Protein AF-A0A3N9NA96-F1 (afdb_monomer_lite)

Secondary structure (DSSP, 8-state):
-GGG-TT-------S-HHH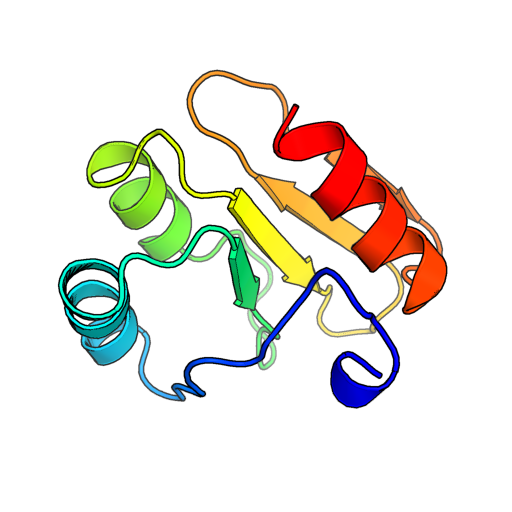HHHHHHHHT-SEEEE--SS--S--HHHHHHHHH-TT-EEEEE-TTSSEEEEEETTS--EEEES--HHHHHHHHHHH--

Sequence (97 aa):
MVEHQADMEVVGEVLDPIELLEVVKVLSVDVVIITPLKVNGEPRICYQLLQEHPMLKIVILSAEGEAAFLYQSAAAKIRIDEPSHLAIFGAIRKSIR

pLDDT: mean 87.25, std 9.46, range [50.59, 95.25]

Structure (mmCIF, N/CA/C/O backbone):
data_AF-A0A3N9NA96-F1
#
_entry.id   AF-A0A3N9NA96-F1
#
loop_
_atom_site.group_PDB
_atom_site.id
_atom_site.type_symbol
_atom_site.label_atom_id
_atom_site.label_alt_id
_atom_site.label_comp_id
_atom_site.label_asym_id
_atom_site.label_entity_id
_atom_site.label_seq_id
_atom_site.pdbx_PDB_ins_code
_atom_site.Cartn_x
_atom_site.Cartn_y
_atom_site.Cartn_z
_atom_site.occupancy
_atom_site.B_iso_or_equiv
_atom_site.auth_seq_id
_atom_site.auth_comp_id
_atom_site.auth_asym_id
_atom_site.auth_atom_id
_atom_site.pdbx_PDB_model_num
ATOM 1 N N . MET A 1 1 ? -3.166 -6.482 -13.465 1.00 79.31 1 MET A N 1
ATOM 2 C CA . MET A 1 1 ? -3.978 -5.426 -12.836 1.00 79.31 1 MET A CA 1
ATOM 3 C C . MET A 1 1 ? -4.872 -6.053 -11.771 1.00 79.31 1 MET A C 1
ATOM 5 O O . MET A 1 1 ? -5.019 -7.277 -11.784 1.00 79.31 1 MET A O 1
ATOM 9 N N . VAL A 1 2 ? -5.376 -5.249 -10.831 1.00 84.06 2 VAL A N 1
ATOM 10 C CA . VAL A 1 2 ? -6.103 -5.726 -9.639 1.00 84.06 2 VAL A CA 1
ATOM 11 C C . VAL A 1 2 ? -7.427 -6.399 -10.005 1.00 84.06 2 VAL A C 1
ATOM 13 O O . VAL A 1 2 ? -7.746 -7.409 -9.397 1.00 84.06 2 VAL A O 1
ATOM 16 N N . GLU A 1 3 ? -8.125 -5.969 -11.063 1.00 85.81 3 GLU A N 1
ATOM 17 C CA . GLU A 1 3 ? -9.418 -6.551 -11.474 1.00 85.81 3 GLU A CA 1
ATOM 18 C C . GLU A 1 3 ? -9.354 -8.036 -11.871 1.00 85.81 3 GLU A C 1
ATOM 20 O O . GLU A 1 3 ? -10.376 -8.705 -11.988 1.00 85.81 3 GLU A O 1
ATOM 25 N N . HIS A 1 4 ? -8.148 -8.571 -12.069 1.00 89.81 4 HIS A N 1
ATOM 26 C CA . HIS A 1 4 ? -7.918 -9.984 -12.362 1.00 89.81 4 HIS A CA 1
ATOM 27 C C . HIS A 1 4 ? -7.576 -10.810 -11.111 1.00 89.81 4 HIS A C 1
ATOM 29 O O . HIS A 1 4 ? -7.201 -11.976 -11.234 1.00 89.81 4 HIS A O 1
ATOM 35 N N . GLN A 1 5 ? -7.587 -10.214 -9.919 1.00 91.31 5 GLN A N 1
ATOM 36 C CA . GLN A 1 5 ? -7.290 -10.893 -8.660 1.00 91.31 5 GLN A CA 1
ATOM 37 C C . GLN A 1 5 ? -8.606 -11.169 -7.925 1.00 91.31 5 GLN A C 1
ATOM 39 O O . GLN A 1 5 ? -9.361 -10.253 -7.637 1.00 91.31 5 GLN A O 1
ATOM 44 N N . ALA A 1 6 ? -8.885 -12.438 -7.620 1.00 91.88 6 ALA A N 1
ATOM 45 C CA . ALA A 1 6 ? -10.131 -12.834 -6.955 1.00 91.88 6 ALA A CA 1
ATOM 46 C C . ALA A 1 6 ? -10.196 -12.429 -5.468 1.00 91.88 6 ALA A C 1
ATOM 48 O O . ALA A 1 6 ? -11.254 -12.505 -4.854 1.00 91.88 6 ALA A O 1
ATOM 49 N N . ASP A 1 7 ? -9.057 -12.055 -4.888 1.00 93.56 7 ASP A N 1
ATOM 50 C CA . ASP A 1 7 ? -8.855 -11.743 -3.474 1.00 93.56 7 ASP A CA 1
ATOM 51 C C . ASP A 1 7 ? -8.492 -10.270 -3.228 1.00 93.56 7 ASP A C 1
ATOM 53 O O . ASP A 1 7 ? -8.057 -9.928 -2.132 1.00 93.56 7 ASP A O 1
ATOM 57 N N . MET A 1 8 ? -8.609 -9.406 -4.240 1.00 93.81 8 MET A N 1
ATOM 58 C CA . MET A 1 8 ? -8.277 -7.985 -4.130 1.00 93.81 8 MET A CA 1
ATOM 59 C C . MET A 1 8 ? -9.306 -7.132 -4.866 1.00 93.81 8 MET A C 1
ATOM 61 O O . MET A 1 8 ? -9.780 -7.499 -5.936 1.00 93.81 8 MET A O 1
ATOM 65 N N . GLU A 1 9 ? -9.585 -5.955 -4.320 1.00 94.38 9 GLU A N 1
ATOM 66 C CA . GLU A 1 9 ? -10.482 -4.965 -4.906 1.00 94.38 9 GLU A CA 1
ATOM 67 C C . GLU A 1 9 ? -9.876 -3.568 -4.736 1.00 94.38 9 GLU A C 1
ATOM 69 O O . GLU A 1 9 ? -9.256 -3.266 -3.714 1.00 94.38 9 GLU A O 1
ATOM 74 N N . VAL A 1 10 ? -10.042 -2.709 -5.746 1.00 93.44 10 VAL A N 1
ATOM 75 C CA . VAL A 1 10 ? -9.728 -1.282 -5.616 1.00 93.44 10 VAL A CA 1
ATOM 76 C C . VAL A 1 10 ? -10.958 -0.586 -5.049 1.00 93.44 10 VAL A C 1
ATOM 78 O O . VAL A 1 10 ? -11.938 -0.382 -5.757 1.00 93.44 10 VAL A O 1
ATOM 81 N N . VAL A 1 11 ? -10.897 -0.221 -3.771 1.00 93.31 11 VAL A N 1
ATOM 82 C CA . VAL A 1 11 ? -12.014 0.432 -3.065 1.00 93.31 11 VAL A CA 1
ATOM 83 C C . VAL A 1 11 ? -11.981 1.962 -3.154 1.00 93.31 11 VAL A C 1
ATOM 85 O O . VAL A 1 11 ? -12.953 2.621 -2.794 1.00 93.31 11 VAL A O 1
ATOM 88 N N . GLY A 1 12 ? -10.885 2.543 -3.649 1.00 92.00 12 GLY A N 1
ATOM 89 C CA . GLY A 1 12 ? -10.757 3.981 -3.864 1.00 92.00 12 GLY A CA 1
ATOM 90 C C . GLY A 1 12 ? -9.417 4.378 -4.479 1.00 92.00 12 GLY A C 1
ATOM 91 O O . GLY A 1 12 ? -8.424 3.660 -4.360 1.00 92.00 12 GLY A O 1
ATOM 92 N N . GLU A 1 13 ? -9.397 5.548 -5.112 1.00 92.19 13 GLU A N 1
ATOM 93 C CA . GLU A 1 13 ? -8.198 6.207 -5.629 1.00 92.19 13 GLU A CA 1
ATOM 94 C C . GLU A 1 13 ? -8.177 7.646 -5.117 1.00 92.19 13 GLU A C 1
ATOM 96 O O . GLU A 1 13 ? -9.193 8.336 -5.158 1.00 92.19 13 GLU A O 1
ATOM 101 N N . VAL A 1 14 ? -7.026 8.092 -4.613 1.00 91.19 14 VAL A N 1
ATOM 102 C CA . VAL A 1 14 ? -6.880 9.402 -3.972 1.00 91.19 14 VAL A CA 1
ATOM 103 C C . VAL A 1 14 ? -5.615 10.079 -4.485 1.00 91.19 14 VAL A C 1
ATOM 105 O O . VAL A 1 14 ? -4.560 9.450 -4.578 1.00 91.19 14 VAL A O 1
ATOM 108 N N . LEU A 1 15 ? -5.717 11.370 -4.806 1.00 86.69 15 LEU A N 1
ATOM 109 C CA . LEU A 1 15 ? -4.584 12.183 -5.263 1.00 86.69 15 LEU A CA 1
ATOM 110 C C . LEU A 1 15 ? -3.993 13.052 -4.148 1.00 86.69 15 LEU A C 1
ATOM 112 O O . LEU A 1 15 ? -2.798 13.353 -4.182 1.00 86.69 15 LEU A O 1
ATOM 116 N N . ASP A 1 16 ? -4.810 13.457 -3.173 1.00 85.88 16 ASP A N 1
ATOM 117 C CA . ASP A 1 16 ? -4.387 14.291 -2.051 1.00 85.88 16 ASP A CA 1
ATOM 118 C C . ASP A 1 16 ? -3.978 13.423 -0.843 1.00 85.88 16 ASP A C 1
ATOM 120 O O . ASP A 1 16 ? -4.800 12.681 -0.300 1.00 85.88 16 ASP A O 1
ATOM 124 N N . PRO A 1 17 ? -2.725 13.517 -0.359 1.00 83.25 17 PRO A N 1
ATOM 125 C CA . PRO A 1 17 ? -2.312 12.843 0.866 1.00 83.25 17 PRO A CA 1
ATOM 126 C C . PRO A 1 17 ? -3.204 13.167 2.076 1.00 83.25 17 PRO A C 1
ATOM 128 O O . PRO A 1 17 ? -3.422 12.308 2.920 1.00 83.25 17 PRO A O 1
ATOM 131 N N . ILE A 1 18 ? -3.738 14.381 2.194 1.00 85.12 18 ILE A N 1
ATOM 132 C CA . ILE A 1 18 ? -4.596 14.738 3.331 1.00 85.12 18 ILE A CA 1
ATOM 133 C C . ILE A 1 18 ? -5.916 13.961 3.267 1.00 85.12 18 ILE A C 1
ATOM 135 O O . ILE A 1 18 ? -6.351 13.415 4.278 1.00 85.12 18 ILE A O 1
ATOM 139 N N . GLU A 1 19 ? -6.515 13.848 2.082 1.00 90.38 19 GLU A N 1
ATOM 140 C CA . GLU A 1 19 ? -7.736 13.062 1.864 1.00 90.38 19 GLU A CA 1
ATOM 141 C C . GLU A 1 19 ? -7.514 11.574 2.170 1.00 90.38 19 GLU A C 1
ATOM 143 O O . GLU A 1 19 ? -8.378 10.925 2.760 1.00 90.38 19 GLU A O 1
ATOM 148 N N . LEU A 1 20 ? -6.327 11.043 1.857 1.00 90.12 20 LEU A N 1
ATOM 149 C CA . LEU A 1 20 ? -5.981 9.648 2.128 1.00 90.12 20 LEU A CA 1
ATOM 150 C C . LEU A 1 20 ? -6.116 9.289 3.619 1.00 90.12 20 LEU A C 1
ATOM 152 O O . LEU A 1 20 ? -6.568 8.189 3.934 1.00 90.12 20 LEU A O 1
ATOM 156 N N . LEU A 1 21 ? -5.766 10.205 4.532 1.00 88.19 21 LEU A N 1
ATOM 157 C CA . LEU A 1 21 ? -5.909 9.985 5.979 1.00 88.19 21 LEU A CA 1
ATOM 158 C C . LEU A 1 21 ? -7.366 9.743 6.391 1.00 88.19 21 LEU A C 1
ATOM 160 O O . LEU A 1 21 ? -7.627 8.938 7.282 1.00 88.19 21 LEU A O 1
ATOM 164 N N . GLU A 1 22 ? -8.310 10.422 5.745 1.00 88.81 22 GLU A N 1
ATOM 165 C CA . GLU A 1 22 ? -9.737 10.292 6.041 1.00 88.81 22 GLU A CA 1
ATOM 166 C C . GLU A 1 22 ? -10.345 9.076 5.335 1.00 88.81 22 GLU A C 1
ATOM 168 O O . GLU A 1 22 ? -11.087 8.301 5.939 1.00 88.81 22 GLU A O 1
ATOM 173 N N . VAL A 1 23 ? -9.974 8.841 4.075 1.00 91.38 23 VAL A N 1
ATOM 174 C CA . VAL A 1 23 ? -10.488 7.715 3.283 1.00 91.38 23 VAL A CA 1
ATOM 175 C C . VAL A 1 23 ? -10.109 6.368 3.902 1.00 91.38 23 VAL A C 1
ATOM 177 O O . VAL A 1 23 ? -10.958 5.481 3.994 1.00 91.38 23 VAL A O 1
ATOM 180 N N . VAL A 1 24 ? -8.873 6.219 4.393 1.00 91.88 24 VAL A N 1
ATOM 181 C CA . VAL A 1 24 ? -8.413 4.987 5.063 1.00 91.88 24 VAL A CA 1
ATOM 182 C C . VAL A 1 24 ? -9.259 4.671 6.302 1.00 91.88 24 VAL A C 1
ATOM 184 O O . VAL A 1 24 ? -9.568 3.504 6.548 1.00 91.88 24 VAL A O 1
ATOM 187 N N . LYS A 1 25 ? -9.688 5.698 7.048 1.00 87.12 25 LYS A N 1
ATOM 188 C CA . LYS A 1 25 ? -10.555 5.540 8.228 1.00 87.12 25 LYS A CA 1
ATOM 189 C C . LYS A 1 25 ? -11.953 5.065 7.857 1.00 87.12 25 LYS A C 1
ATOM 191 O O . LYS A 1 25 ? -12.523 4.245 8.569 1.00 87.12 25 LYS A O 1
ATOM 196 N N . VAL A 1 26 ? -12.508 5.588 6.765 1.00 90.12 26 VAL A N 1
ATOM 197 C CA . VAL A 1 26 ? -13.891 5.309 6.352 1.00 90.12 26 VAL A CA 1
ATOM 198 C C . VAL A 1 26 ? -14.012 3.962 5.643 1.00 90.12 26 VAL A C 1
ATOM 200 O O . VAL A 1 26 ? -14.930 3.199 5.937 1.00 90.12 26 VAL A O 1
ATOM 203 N N . LEU A 1 27 ? -13.098 3.654 4.721 1.00 88.81 27 LEU A N 1
ATOM 204 C CA . LEU A 1 27 ? -13.215 2.490 3.836 1.00 88.81 27 LEU A CA 1
ATOM 205 C C . LEU A 1 27 ? -12.639 1.194 4.419 1.00 88.81 27 LEU A C 1
ATOM 207 O O . LEU A 1 27 ? -12.802 0.149 3.801 1.00 88.81 27 LEU A O 1
ATOM 211 N N . SER A 1 28 ? -12.003 1.236 5.598 1.00 84.88 28 SER A N 1
ATOM 212 C CA . SER A 1 28 ? -11.377 0.064 6.240 1.00 84.88 28 SER A CA 1
ATOM 213 C C . SER A 1 28 ? -10.461 -0.711 5.285 1.00 84.88 28 SER A C 1
ATOM 215 O O . SER A 1 28 ? -10.659 -1.895 5.030 1.00 84.88 28 SER A O 1
ATOM 217 N N . VAL A 1 29 ? -9.471 -0.019 4.719 1.00 93.00 29 VAL A N 1
ATOM 218 C CA . VAL A 1 29 ? -8.579 -0.594 3.704 1.00 93.00 29 VAL A CA 1
ATOM 219 C C . VAL A 1 29 ? -7.439 -1.405 4.326 1.00 93.00 29 VAL A C 1
ATOM 221 O O . VAL A 1 29 ? -6.831 -0.985 5.311 1.00 93.00 29 VAL A O 1
ATOM 224 N N . ASP A 1 30 ? -7.097 -2.537 3.709 1.00 94.12 30 ASP A N 1
ATOM 225 C CA . ASP A 1 30 ? -5.967 -3.375 4.141 1.00 94.12 30 ASP A CA 1
ATOM 226 C C . ASP A 1 30 ? -4.621 -2.867 3.608 1.00 94.12 30 ASP A C 1
ATOM 228 O O . ASP A 1 30 ? -3.572 -3.016 4.247 1.00 94.12 30 ASP A O 1
ATOM 232 N N . VAL A 1 31 ? -4.640 -2.276 2.408 1.00 95.25 31 VAL A N 1
ATOM 233 C CA . VAL A 1 31 ? -3.440 -1.883 1.667 1.00 95.25 31 VAL A CA 1
ATOM 234 C C . VAL A 1 31 ? -3.636 -0.531 0.996 1.00 95.25 31 VAL A C 1
ATOM 236 O O . VAL A 1 31 ? -4.646 -0.296 0.340 1.00 95.25 31 VAL A O 1
ATOM 239 N N . VAL A 1 32 ? -2.619 0.324 1.084 1.00 94.38 32 VAL A N 1
ATOM 240 C CA . VAL A 1 32 ? -2.490 1.541 0.274 1.00 94.38 32 VAL A CA 1
ATOM 241 C C . VAL A 1 32 ? -1.295 1.393 -0.662 1.00 94.38 32 VAL A C 1
ATOM 243 O O . VAL A 1 32 ? -0.204 1.021 -0.226 1.00 94.38 32 VAL A O 1
ATOM 246 N N . ILE A 1 33 ? -1.481 1.713 -1.944 1.00 92.25 33 ILE A N 1
ATOM 247 C CA . ILE A 1 33 ? -0.396 1.794 -2.929 1.00 92.25 33 ILE A CA 1
ATOM 248 C C . ILE A 1 33 ? -0.134 3.269 -3.242 1.00 92.25 33 ILE A C 1
ATOM 250 O O . ILE A 1 33 ? -1.042 3.989 -3.643 1.00 92.25 33 ILE A O 1
ATOM 254 N N . ILE A 1 34 ? 1.109 3.718 -3.064 1.00 90.12 34 ILE A N 1
ATOM 255 C CA . ILE A 1 34 ? 1.538 5.099 -3.305 1.00 90.12 34 ILE A CA 1
ATOM 256 C C . ILE A 1 34 ? 2.507 5.130 -4.485 1.00 90.12 34 ILE A C 1
ATOM 258 O O . ILE A 1 34 ? 3.542 4.459 -4.480 1.00 90.12 34 ILE A O 1
ATOM 262 N N . THR A 1 35 ? 2.204 5.971 -5.472 1.00 86.50 35 THR A N 1
ATOM 263 C CA . THR A 1 35 ? 3.076 6.266 -6.616 1.00 86.50 35 THR A C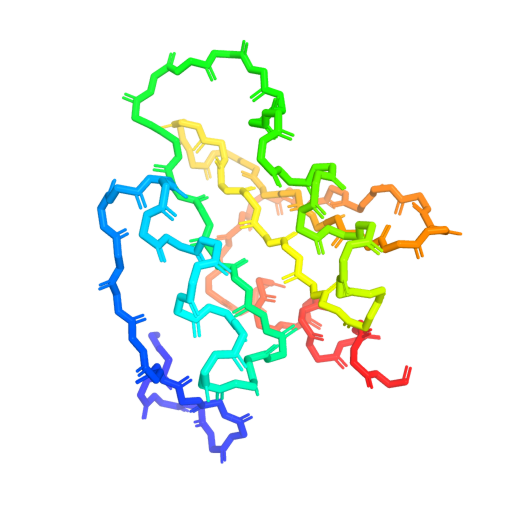A 1
ATOM 264 C C . THR A 1 35 ? 3.612 7.702 -6.498 1.00 86.50 35 THR A C 1
ATOM 266 O O . THR A 1 35 ? 2.935 8.650 -6.903 1.00 86.50 35 THR A O 1
ATOM 269 N N . PRO A 1 36 ? 4.791 7.916 -5.887 1.00 74.00 36 PRO A N 1
ATOM 270 C CA . PRO A 1 36 ? 5.321 9.246 -5.621 1.00 74.00 36 PRO A CA 1
ATOM 271 C C . PRO A 1 36 ? 5.709 9.966 -6.916 1.00 74.00 36 PRO A C 1
ATOM 273 O O . PRO A 1 36 ? 6.429 9.438 -7.758 1.00 74.00 36 PRO A O 1
ATOM 276 N N . LEU A 1 37 ? 5.272 11.220 -7.043 1.00 63.19 37 LEU A N 1
ATOM 277 C CA . LEU A 1 37 ? 5.385 11.977 -8.291 1.00 63.19 37 LEU A CA 1
ATOM 278 C C . LEU A 1 37 ? 6.778 12.533 -8.615 1.00 63.19 37 LEU A C 1
ATOM 280 O O . LEU A 1 37 ? 6.916 13.019 -9.732 1.00 63.19 37 LEU A O 1
ATOM 284 N N . LYS A 1 38 ? 7.767 12.507 -7.693 1.00 58.75 38 LYS A N 1
ATOM 285 C CA . LYS A 1 38 ? 9.198 12.883 -7.921 1.00 58.75 38 LYS A CA 1
ATOM 286 C C . LYS A 1 38 ? 10.048 13.088 -6.656 1.00 58.75 38 LYS A C 1
ATOM 288 O O . LYS A 1 38 ? 11.229 13.404 -6.772 1.00 58.75 38 LYS A O 1
ATOM 293 N N . VAL A 1 39 ? 9.489 12.985 -5.449 1.00 52.34 39 VAL A N 1
ATOM 294 C CA . VAL A 1 39 ? 10.239 13.331 -4.229 1.00 52.34 39 VAL A CA 1
ATOM 295 C C . VAL A 1 39 ? 10.967 12.102 -3.693 1.00 52.34 39 VAL A C 1
ATOM 297 O O . VAL A 1 39 ? 10.336 11.134 -3.277 1.00 52.34 39 VAL A O 1
ATOM 300 N N . ASN A 1 40 ? 12.300 12.157 -3.688 1.00 50.59 40 ASN A N 1
ATOM 301 C CA . ASN A 1 40 ? 13.140 11.185 -2.995 1.00 50.59 40 ASN A CA 1
ATOM 302 C C . ASN A 1 40 ? 12.870 11.269 -1.489 1.00 50.59 40 ASN A C 1
ATOM 304 O O . ASN A 1 40 ? 13.243 12.244 -0.838 1.00 50.59 40 ASN A O 1
ATOM 308 N N . GLY A 1 41 ? 12.217 10.251 -0.937 1.00 55.69 41 GLY A N 1
ATOM 309 C CA . GLY A 1 41 ? 11.975 10.136 0.495 1.00 55.69 41 GLY A CA 1
ATOM 310 C C . GLY A 1 41 ? 10.719 9.337 0.806 1.00 55.69 41 GLY A C 1
ATOM 311 O O . GLY A 1 41 ? 9.783 9.281 0.015 1.00 55.69 41 GLY A O 1
ATOM 312 N N . GLU A 1 42 ? 10.705 8.719 1.983 1.00 63.56 42 GLU A N 1
ATOM 313 C CA . GLU A 1 42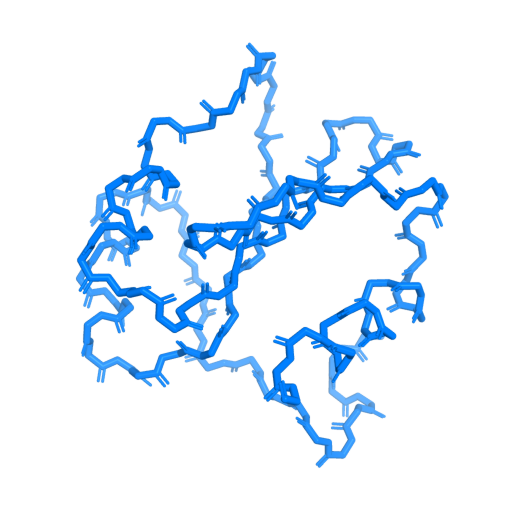 ? 9.498 8.103 2.519 1.00 63.56 42 GLU A CA 1
ATOM 314 C C . GLU A 1 42 ? 8.467 9.208 2.809 1.00 63.56 42 GLU A C 1
ATOM 316 O O . GLU A 1 42 ? 8.778 10.151 3.550 1.00 63.56 42 GLU A O 1
ATOM 321 N N . PRO A 1 43 ? 7.259 9.155 2.223 1.00 69.69 43 PRO A N 1
ATOM 322 C CA . PRO A 1 43 ? 6.222 10.134 2.497 1.00 69.69 43 PRO A CA 1
ATOM 323 C C . PRO A 1 43 ? 5.924 10.143 3.998 1.00 69.69 43 PRO A C 1
ATOM 325 O O . PRO A 1 43 ? 5.556 9.111 4.555 1.00 69.69 43 PRO A O 1
ATOM 328 N N . ARG A 1 44 ? 6.046 11.305 4.657 1.00 79.06 44 ARG A N 1
ATOM 329 C CA . ARG A 1 44 ? 5.776 11.456 6.106 1.00 79.06 44 ARG A CA 1
ATOM 330 C C . ARG A 1 44 ? 4.403 10.919 6.519 1.00 79.06 44 ARG A C 1
ATOM 332 O O . ARG A 1 44 ? 4.233 10.466 7.646 1.00 79.06 44 ARG A O 1
ATOM 339 N N . ILE A 1 45 ? 3.454 10.933 5.586 1.00 84.06 45 ILE A N 1
ATOM 340 C CA . ILE A 1 45 ? 2.120 10.371 5.759 1.00 84.06 45 ILE A CA 1
ATOM 341 C C . ILE A 1 45 ? 2.128 8.867 6.069 1.00 84.06 45 ILE A C 1
ATOM 343 O O . ILE A 1 45 ? 1.267 8.406 6.807 1.00 84.06 45 ILE A O 1
ATOM 347 N N . CYS A 1 46 ? 3.114 8.103 5.589 1.00 87.25 46 CYS A N 1
ATOM 348 C CA . CYS A 1 46 ? 3.186 6.661 5.833 1.00 87.25 46 CYS A CA 1
ATOM 349 C C . CYS A 1 46 ? 3.363 6.360 7.318 1.00 87.25 46 CYS A C 1
ATOM 351 O O . CYS A 1 46 ? 2.699 5.478 7.855 1.00 87.25 46 CYS A O 1
ATOM 353 N N . TYR A 1 47 ? 4.215 7.136 7.995 1.00 87.38 47 TYR A N 1
ATOM 354 C CA . TYR A 1 47 ? 4.407 7.001 9.433 1.00 87.38 47 TYR A CA 1
ATOM 355 C C . TYR A 1 47 ? 3.103 7.274 10.185 1.00 87.38 47 TYR A C 1
ATOM 357 O O . TYR A 1 47 ? 2.712 6.478 11.032 1.00 87.38 47 TYR A O 1
ATOM 365 N N . GLN A 1 48 ? 2.402 8.358 9.844 1.00 89.88 48 GLN A N 1
ATOM 366 C CA . GLN A 1 48 ? 1.129 8.698 10.479 1.00 89.88 48 GLN A CA 1
ATOM 367 C C . GLN A 1 48 ? 0.065 7.615 10.245 1.00 89.88 48 GLN A C 1
ATOM 369 O O . GLN A 1 48 ? -0.547 7.147 11.201 1.00 89.88 48 GLN A O 1
ATOM 374 N N . LEU A 1 49 ? -0.096 7.157 9.001 1.00 91.75 49 LEU A N 1
ATOM 375 C CA . LEU A 1 49 ? -1.035 6.094 8.644 1.00 91.75 49 LEU A CA 1
ATOM 376 C C . LEU A 1 49 ? -0.764 4.798 9.416 1.00 91.75 49 LEU A C 1
ATOM 378 O O . LEU A 1 49 ? -1.699 4.190 9.920 1.00 91.75 49 LEU A O 1
ATOM 382 N N . LEU A 1 50 ? 0.498 4.386 9.558 1.00 92.25 50 LEU A N 1
ATOM 383 C CA . LEU A 1 50 ? 0.858 3.165 10.291 1.00 92.25 50 LEU A CA 1
ATOM 384 C C . LEU A 1 50 ? 0.737 3.304 11.816 1.00 92.25 50 LEU A C 1
ATOM 386 O O . LEU A 1 50 ? 0.594 2.293 12.507 1.00 92.25 50 LEU A O 1
ATOM 390 N N . GLN A 1 51 ? 0.819 4.527 12.350 1.00 91.44 51 GLN A N 1
ATOM 391 C CA . GLN A 1 51 ? 0.545 4.802 13.764 1.00 91.44 51 GLN A CA 1
ATOM 392 C C . GLN A 1 51 ? -0.960 4.751 14.056 1.00 91.44 51 GLN A C 1
ATOM 394 O O . GLN A 1 51 ? -1.363 4.142 15.043 1.00 91.44 51 GLN A O 1
ATOM 399 N N . GLU A 1 52 ? -1.786 5.359 13.199 1.00 91.62 52 GLU A N 1
ATOM 400 C CA . GLU A 1 52 ? -3.250 5.379 13.354 1.00 91.62 52 GLU A CA 1
ATOM 401 C C . GLU A 1 52 ? -3.895 4.032 12.977 1.00 91.62 52 GLU A C 1
ATOM 403 O O . GLU A 1 52 ? -4.878 3.619 13.592 1.00 91.62 52 GLU A O 1
ATOM 408 N N . HIS A 1 53 ? -3.306 3.305 12.023 1.00 93.38 53 HIS A N 1
ATOM 409 C CA . HIS A 1 53 ? -3.801 2.028 11.507 1.00 93.38 53 HIS A CA 1
ATOM 410 C C . HIS A 1 53 ? -2.686 0.965 11.490 1.00 93.38 53 HIS A C 1
ATOM 412 O O . HIS A 1 53 ? -2.133 0.655 10.434 1.00 93.38 53 HIS A O 1
ATOM 418 N N . PRO A 1 54 ? -2.354 0.336 12.635 1.00 92.38 54 PRO A N 1
ATOM 419 C CA . PRO A 1 54 ? -1.228 -0.602 12.722 1.00 92.38 54 PRO A CA 1
ATOM 420 C C . PRO A 1 54 ? -1.332 -1.847 11.826 1.00 92.38 54 PRO A C 1
ATOM 422 O O . PRO A 1 54 ? -0.315 -2.461 11.500 1.00 92.38 54 PRO A O 1
ATOM 425 N N . MET A 1 55 ? -2.551 -2.234 11.436 1.00 92.62 55 MET A N 1
ATOM 426 C CA . MET A 1 55 ? -2.799 -3.360 10.525 1.00 92.62 55 MET A CA 1
ATOM 427 C C . MET A 1 55 ? -2.604 -3.000 9.050 1.00 92.62 55 MET A C 1
ATOM 429 O O . MET A 1 55 ? -2.384 -3.902 8.242 1.00 92.62 55 MET A O 1
ATOM 433 N N . LEU A 1 56 ? -2.607 -1.707 8.717 1.00 94.88 56 LEU A N 1
ATOM 434 C CA . LEU A 1 56 ? -2.453 -1.225 7.354 1.00 94.88 56 LEU A CA 1
ATOM 435 C C . LEU A 1 56 ? -1.097 -1.633 6.772 1.00 94.88 56 LEU A C 1
ATOM 437 O O . LEU A 1 56 ? -0.059 -1.614 7.445 1.00 94.88 56 LEU A O 1
ATOM 441 N N . LYS A 1 57 ? -1.105 -1.967 5.484 1.00 95.19 57 LYS A N 1
ATOM 442 C CA . LYS A 1 57 ? 0.095 -2.185 4.677 1.00 95.19 57 LYS A CA 1
ATOM 443 C C . LYS A 1 57 ? 0.237 -1.049 3.678 1.00 95.19 57 LYS A C 1
ATOM 445 O O . LYS A 1 57 ? -0.732 -0.662 3.034 1.00 95.19 57 LYS A O 1
ATOM 450 N N . ILE A 1 58 ? 1.443 -0.516 3.526 1.00 94.56 58 ILE A N 1
ATOM 451 C CA . ILE A 1 58 ? 1.698 0.553 2.556 1.00 94.56 58 ILE A CA 1
ATOM 452 C C . ILE A 1 58 ? 2.748 0.070 1.568 1.00 94.56 58 ILE A C 1
ATOM 454 O O . ILE A 1 58 ? 3.855 -0.285 1.964 1.00 94.56 58 ILE A O 1
ATOM 458 N N . VAL A 1 59 ? 2.407 0.054 0.284 1.00 94.00 59 VAL A N 1
ATOM 459 C CA . VAL A 1 59 ? 3.339 -0.231 -0.807 1.00 94.00 59 VAL A CA 1
ATOM 460 C C . VAL A 1 59 ? 3.677 1.076 -1.502 1.00 94.00 59 VAL A C 1
ATOM 462 O O . VAL A 1 59 ? 2.790 1.770 -1.982 1.00 94.00 59 VAL A O 1
ATOM 465 N N . ILE A 1 60 ? 4.958 1.411 -1.590 1.00 91.31 60 ILE A N 1
ATOM 466 C CA . ILE A 1 60 ? 5.431 2.606 -2.291 1.00 91.31 60 ILE A CA 1
ATOM 467 C C . ILE A 1 60 ? 6.244 2.167 -3.498 1.00 91.31 60 ILE A C 1
ATOM 469 O O . ILE A 1 60 ? 7.236 1.454 -3.335 1.00 91.31 60 ILE A O 1
ATOM 473 N N . LEU A 1 61 ? 5.844 2.590 -4.695 1.00 88.56 61 LEU A N 1
ATOM 474 C CA . LEU A 1 61 ? 6.646 2.396 -5.903 1.00 88.56 61 LEU A CA 1
ATOM 475 C C . LEU A 1 61 ? 7.757 3.450 -5.950 1.00 88.56 61 LEU A C 1
ATOM 477 O O . LEU A 1 61 ? 7.540 4.600 -5.574 1.00 88.56 61 LEU A O 1
ATOM 481 N N . SER A 1 62 ? 8.958 3.095 -6.400 1.00 84.75 62 SER A N 1
ATOM 482 C CA . SER A 1 62 ? 9.967 4.106 -6.711 1.00 84.75 62 SER A CA 1
ATOM 483 C C . SER A 1 62 ? 9.498 4.948 -7.901 1.00 84.75 62 SER A C 1
ATOM 485 O O . SER A 1 62 ? 8.754 4.470 -8.757 1.00 84.75 62 SER A O 1
ATOM 487 N N . ALA A 1 63 ? 9.934 6.208 -7.967 1.00 76.31 63 ALA A N 1
ATOM 488 C CA . ALA A 1 63 ? 9.535 7.124 -9.040 1.00 76.31 63 ALA A CA 1
ATOM 489 C C . ALA A 1 63 ? 9.897 6.598 -10.444 1.00 76.31 63 ALA A C 1
ATOM 491 O O . ALA A 1 63 ? 9.221 6.912 -11.419 1.00 76.31 63 ALA A O 1
ATOM 492 N N . GLU A 1 64 ? 10.949 5.782 -10.532 1.00 78.50 64 GLU A N 1
ATOM 493 C CA . GLU A 1 64 ? 11.443 5.171 -11.771 1.00 78.50 64 GLU A CA 1
ATOM 494 C C . GLU A 1 64 ? 10.872 3.760 -12.004 1.00 78.50 64 GLU A C 1
ATOM 496 O O . GLU A 1 64 ? 11.155 3.136 -13.021 1.00 78.50 64 GLU A O 1
ATOM 501 N N . GLY A 1 65 ? 10.057 3.238 -11.078 1.00 76.75 65 GLY A N 1
ATOM 502 C CA . GLY A 1 65 ? 9.456 1.906 -11.177 1.00 76.75 65 GLY A CA 1
ATOM 503 C C . GLY A 1 65 ? 10.439 0.743 -11.001 1.00 76.75 65 GLY A C 1
ATOM 504 O O . GLY A 1 65 ? 10.053 -0.408 -11.172 1.00 76.75 65 GLY A O 1
ATOM 505 N N . GLU A 1 66 ? 11.694 1.015 -10.645 1.00 84.25 66 GLU A N 1
ATOM 506 C CA . GLU A 1 66 ? 12.743 0.000 -10.471 1.00 84.25 66 GLU A CA 1
ATOM 507 C C . GLU A 1 66 ? 12.565 -0.866 -9.217 1.00 84.25 66 GLU A C 1
ATOM 509 O O . GLU A 1 66 ? 13.048 -1.998 -9.154 1.00 84.25 66 GLU A O 1
ATOM 514 N N . ALA A 1 67 ? 11.887 -0.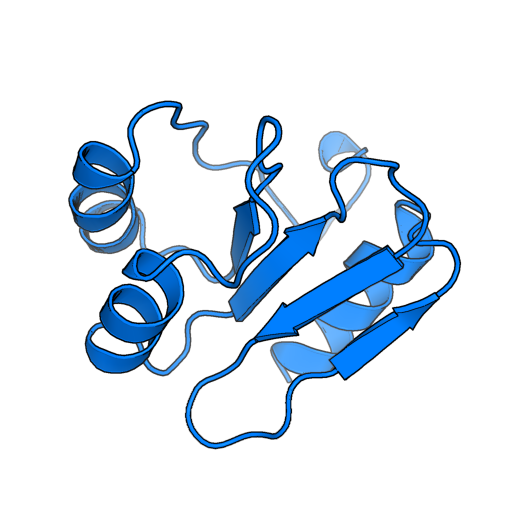338 -8.196 1.00 89.69 67 ALA A N 1
ATOM 515 C CA . ALA A 1 67 ? 11.669 -1.030 -6.934 1.00 89.69 67 ALA A CA 1
ATOM 516 C C . ALA A 1 67 ? 10.328 -0.643 -6.316 1.00 89.69 67 ALA A C 1
ATOM 518 O O . ALA A 1 67 ? 9.809 0.449 -6.542 1.00 89.69 67 ALA A O 1
ATOM 519 N N . ALA A 1 68 ? 9.796 -1.525 -5.478 1.00 92.00 68 ALA A N 1
ATOM 520 C CA . ALA A 1 68 ? 8.725 -1.198 -4.553 1.00 92.00 68 ALA A CA 1
ATOM 521 C C . ALA A 1 68 ? 9.162 -1.479 -3.115 1.00 92.00 68 ALA A C 1
ATOM 523 O O . ALA A 1 68 ? 10.025 -2.318 -2.853 1.00 92.00 68 ALA A O 1
ATOM 524 N N . PHE A 1 69 ? 8.553 -0.774 -2.172 1.00 92.19 69 PHE A N 1
ATOM 525 C CA . PHE A 1 69 ? 8.830 -0.917 -0.751 1.00 92.19 69 PHE A CA 1
ATOM 526 C C . PHE A 1 69 ? 7.530 -1.167 -0.006 1.00 92.19 69 PHE A C 1
ATOM 528 O O . PHE A 1 69 ? 6.598 -0.375 -0.109 1.00 92.19 69 PHE A O 1
ATOM 535 N N . LEU A 1 70 ? 7.478 -2.262 0.745 1.00 93.94 70 LEU A N 1
ATOM 536 C CA . LEU A 1 70 ? 6.378 -2.586 1.640 1.00 93.94 70 LEU A CA 1
ATOM 537 C C . LEU A 1 70 ? 6.730 -2.131 3.059 1.00 93.94 70 LEU A C 1
ATOM 539 O O . LEU A 1 70 ? 7.731 -2.559 3.638 1.00 93.94 70 LEU A O 1
ATOM 543 N N . TYR A 1 71 ? 5.869 -1.285 3.606 1.00 93.00 71 TYR A N 1
ATOM 544 C CA . TYR A 1 71 ? 5.927 -0.740 4.950 1.00 93.00 71 TYR A CA 1
ATOM 545 C C . TYR A 1 71 ? 4.803 -1.317 5.802 1.00 93.00 71 TYR A C 1
ATOM 547 O O . TYR A 1 71 ? 3.672 -1.500 5.342 1.00 93.00 71 TYR A O 1
ATOM 555 N N . GLN A 1 72 ? 5.131 -1.612 7.056 1.00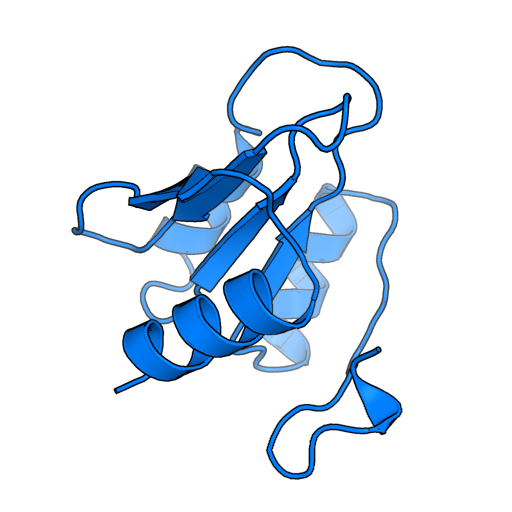 93.00 72 GLN A N 1
ATOM 556 C CA . GLN A 1 72 ? 4.227 -2.212 8.027 1.00 93.00 72 GLN A CA 1
ATOM 557 C C . GLN A 1 72 ? 4.565 -1.671 9.418 1.00 93.00 72 GLN A C 1
ATOM 559 O O . GLN A 1 72 ? 5.722 -1.350 9.700 1.00 93.00 72 GLN A O 1
ATOM 564 N N . SER A 1 73 ? 3.573 -1.599 10.303 1.00 91.69 73 SER A N 1
ATOM 565 C CA . SER A 1 73 ? 3.816 -1.202 11.688 1.00 91.69 73 SER A CA 1
ATOM 566 C C . SER A 1 73 ? 4.670 -2.251 12.409 1.00 91.69 73 SER A C 1
ATOM 568 O O . SER A 1 73 ? 4.447 -3.451 12.257 1.00 91.69 73 SER A O 1
ATOM 570 N N . ALA A 1 74 ? 5.665 -1.793 13.175 1.00 85.62 74 ALA A N 1
ATOM 571 C CA . ALA A 1 74 ? 6.568 -2.622 13.982 1.00 85.62 74 ALA A CA 1
ATOM 572 C C . ALA A 1 74 ? 7.348 -3.732 13.233 1.00 85.62 74 ALA A C 1
ATOM 574 O O . ALA A 1 74 ? 7.874 -4.641 13.875 1.00 85.62 74 ALA A O 1
ATOM 575 N N . ALA A 1 75 ? 7.481 -3.655 11.904 1.00 87.19 75 ALA A N 1
ATOM 576 C CA . ALA A 1 75 ? 8.290 -4.586 11.115 1.00 87.19 75 ALA A CA 1
ATOM 577 C C . ALA A 1 75 ? 9.299 -3.853 10.221 1.00 87.19 75 ALA A C 1
ATOM 579 O O . ALA A 1 75 ? 9.155 -2.669 9.912 1.00 87.19 75 ALA A O 1
ATOM 580 N N . ALA A 1 76 ? 10.346 -4.568 9.808 1.00 87.31 76 ALA A N 1
ATOM 581 C CA . ALA A 1 76 ? 11.320 -4.031 8.869 1.00 87.31 76 ALA A CA 1
ATOM 582 C C . ALA A 1 76 ? 10.674 -3.815 7.494 1.00 87.31 76 ALA A C 1
ATOM 584 O O . ALA A 1 76 ? 9.917 -4.661 7.017 1.00 87.31 76 ALA A O 1
ATOM 585 N N . LYS A 1 77 ? 11.020 -2.703 6.834 1.00 89.12 77 LYS A N 1
ATOM 586 C CA . LYS A 1 77 ? 10.603 -2.463 5.450 1.00 89.12 77 LYS A CA 1
ATOM 587 C C . LYS A 1 77 ? 11.130 -3.568 4.534 1.00 89.12 77 LYS A C 1
ATOM 589 O O . LYS A 1 77 ? 12.297 -3.956 4.631 1.00 89.12 77 LYS A O 1
ATOM 594 N N . ILE A 1 78 ? 10.289 -4.030 3.618 1.00 92.44 78 ILE A N 1
ATOM 595 C CA . ILE A 1 78 ? 10.641 -5.067 2.647 1.00 92.44 78 ILE A CA 1
ATOM 596 C C . ILE A 1 78 ? 10.823 -4.402 1.289 1.00 92.44 78 ILE A C 1
ATOM 598 O O . ILE A 1 78 ? 9.927 -3.716 0.801 1.00 92.44 78 ILE A O 1
ATOM 602 N N . ARG A 1 79 ? 11.989 -4.606 0.678 1.00 92.62 79 ARG A N 1
ATOM 603 C CA . ARG A 1 79 ? 12.264 -4.174 -0.692 1.00 92.62 79 ARG A CA 1
ATOM 604 C C . ARG A 1 79 ? 11.833 -5.268 -1.667 1.00 92.62 79 ARG A C 1
ATOM 606 O O . ARG A 1 79 ? 12.105 -6.443 -1.437 1.00 92.62 79 ARG A O 1
ATOM 613 N N . ILE A 1 80 ? 11.163 -4.862 -2.736 1.00 93.25 80 ILE A N 1
ATOM 614 C CA . ILE A 1 80 ? 10.743 -5.697 -3.857 1.00 93.25 80 ILE A CA 1
ATOM 615 C C . ILE A 1 80 ? 11.493 -5.166 -5.076 1.00 93.25 80 ILE A C 1
ATOM 617 O O . ILE A 1 80 ? 11.161 -4.096 -5.591 1.00 93.25 80 ILE A O 1
ATOM 621 N N . ASP A 1 81 ? 12.531 -5.882 -5.490 1.00 88.81 81 ASP A N 1
ATOM 622 C CA . ASP A 1 81 ? 13.242 -5.599 -6.735 1.00 88.81 81 ASP A CA 1
ATOM 623 C C . ASP A 1 81 ? 12.384 -6.050 -7.927 1.00 88.81 81 ASP A C 1
ATOM 625 O O . ASP A 1 81 ? 11.665 -7.045 -7.820 1.00 88.81 81 ASP A O 1
ATOM 629 N N . GLU A 1 82 ? 12.427 -5.300 -9.033 1.00 87.44 82 GLU A N 1
ATOM 630 C CA . GLU A 1 82 ? 11.613 -5.551 -10.235 1.00 87.44 82 GLU A CA 1
ATOM 631 C C . GLU A 1 82 ? 10.106 -5.690 -9.912 1.00 87.44 82 GLU A C 1
ATOM 633 O O . GLU A 1 82 ? 9.528 -6.783 -9.984 1.00 87.44 82 GLU A O 1
ATOM 638 N N . PRO A 1 83 ? 9.431 -4.587 -9.531 1.00 87.06 83 PRO A N 1
ATOM 639 C CA . PRO A 1 83 ? 8.095 -4.599 -8.940 1.00 87.06 83 PRO A CA 1
ATOM 640 C C . PRO A 1 83 ? 6.988 -4.838 -9.981 1.00 87.06 83 PRO A C 1
ATOM 642 O O . PRO A 1 83 ? 6.117 -4.003 -10.218 1.00 87.06 83 PRO A O 1
ATOM 645 N N . SER A 1 84 ? 6.989 -6.016 -10.601 1.00 91.00 84 SER A N 1
ATOM 646 C CA . SER A 1 84 ? 5.883 -6.479 -11.434 1.00 91.00 84 SER A CA 1
ATOM 647 C C . SER A 1 84 ? 4.591 -6.583 -10.615 1.00 91.00 84 SER A C 1
ATOM 649 O O . SER A 1 84 ? 4.618 -6.809 -9.402 1.00 91.00 84 SER A O 1
ATOM 651 N N . HIS A 1 85 ? 3.433 -6.505 -11.283 1.00 89.69 85 HIS A N 1
ATOM 652 C CA . HIS A 1 85 ? 2.134 -6.693 -10.623 1.00 89.69 85 HIS A CA 1
ATOM 653 C C . HIS A 1 85 ? 2.086 -7.986 -9.789 1.00 89.69 85 HIS A C 1
ATOM 655 O O . HIS A 1 85 ? 1.598 -7.981 -8.663 1.00 89.69 85 HIS A O 1
ATOM 661 N N . LEU A 1 86 ? 2.642 -9.086 -10.310 1.00 90.88 86 LEU A N 1
ATOM 662 C CA . LEU A 1 86 ? 2.680 -10.370 -9.607 1.00 90.88 86 LEU A CA 1
ATOM 663 C C . LEU A 1 86 ? 3.565 -10.323 -8.356 1.00 90.88 86 LEU A C 1
ATOM 665 O O . LEU A 1 86 ? 3.181 -10.874 -7.323 1.00 90.88 86 LEU A O 1
ATOM 669 N N . ALA A 1 87 ? 4.721 -9.656 -8.431 1.00 92.81 87 ALA A N 1
ATOM 670 C CA . ALA A 1 87 ? 5.618 -9.494 -7.291 1.00 92.81 87 ALA A CA 1
ATOM 671 C C . ALA A 1 87 ? 4.958 -8.665 -6.178 1.00 92.81 87 ALA A C 1
ATOM 673 O O . ALA A 1 87 ? 4.962 -9.081 -5.017 1.00 92.81 87 ALA A O 1
ATOM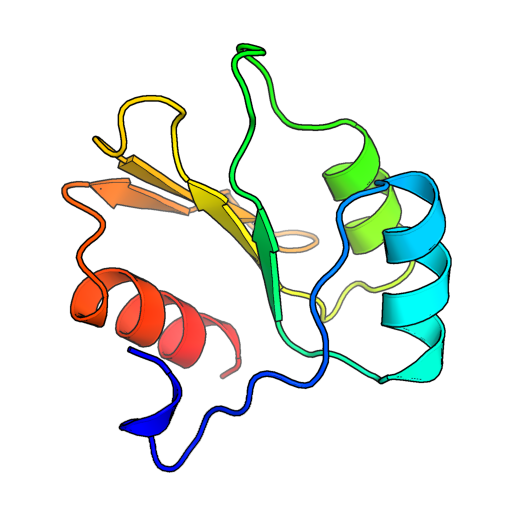 674 N N . ILE A 1 88 ? 4.318 -7.549 -6.542 1.00 92.94 88 ILE A N 1
ATOM 675 C CA . ILE A 1 88 ? 3.589 -6.683 -5.607 1.00 92.94 88 ILE A CA 1
ATOM 676 C C . ILE A 1 88 ? 2.443 -7.452 -4.941 1.00 92.94 88 ILE A C 1
ATOM 678 O O . ILE A 1 88 ? 2.375 -7.513 -3.714 1.00 92.94 88 ILE A O 1
ATOM 682 N N . PHE A 1 89 ? 1.570 -8.099 -5.720 1.00 93.81 89 PHE A N 1
ATOM 683 C CA . PHE A 1 89 ? 0.439 -8.851 -5.166 1.00 93.81 89 PHE A CA 1
ATOM 684 C C . PHE A 1 89 ? 0.900 -10.020 -4.292 1.00 93.81 89 PHE A C 1
ATOM 686 O O . PHE A 1 89 ? 0.315 -10.291 -3.244 1.00 93.81 89 PHE A O 1
ATOM 693 N N . GLY A 1 90 ? 1.979 -10.703 -4.680 1.00 93.81 90 GLY A N 1
ATOM 694 C CA . GLY A 1 90 ? 2.590 -11.750 -3.869 1.00 93.81 90 GLY A CA 1
ATOM 695 C C . GLY A 1 90 ? 3.107 -11.232 -2.525 1.00 93.81 90 GLY A C 1
ATOM 696 O O . GLY A 1 90 ? 2.900 -11.886 -1.501 1.00 93.81 90 GLY A O 1
ATOM 697 N N . ALA A 1 91 ? 3.747 -10.061 -2.508 1.00 93.62 91 ALA A N 1
ATOM 698 C CA . ALA A 1 91 ? 4.209 -9.422 -1.278 1.00 93.62 91 ALA A CA 1
ATOM 699 C C . ALA A 1 91 ? 3.036 -9.009 -0.377 1.00 93.62 91 ALA A C 1
ATOM 701 O O . ALA A 1 91 ? 3.054 -9.320 0.814 1.00 93.62 91 ALA A O 1
ATOM 702 N N . ILE A 1 92 ? 1.987 -8.411 -0.951 1.00 94.06 92 ILE A N 1
ATOM 703 C CA . ILE A 1 92 ? 0.757 -8.049 -0.235 1.00 94.06 92 ILE A CA 1
ATOM 704 C C . ILE A 1 92 ? 0.151 -9.278 0.452 1.00 94.06 92 ILE A C 1
ATOM 706 O O . ILE A 1 92 ? -0.025 -9.274 1.670 1.00 94.06 92 ILE A O 1
ATOM 710 N N . ARG A 1 93 ? -0.075 -10.370 -0.290 1.00 94.25 93 ARG A N 1
ATOM 711 C CA . ARG A 1 93 ? -0.664 -11.607 0.255 1.00 94.25 93 ARG A CA 1
ATOM 712 C C . ARG A 1 93 ? 0.147 -12.212 1.392 1.00 94.25 93 ARG A C 1
ATOM 714 O O . ARG A 1 93 ? -0.421 -12.739 2.340 1.00 94.25 93 ARG A O 1
ATOM 721 N N . LYS A 1 94 ? 1.478 -12.172 1.301 1.00 93.06 94 LYS A N 1
ATOM 722 C CA . LYS A 1 94 ? 2.360 -12.665 2.371 1.00 93.06 94 LYS A CA 1
ATOM 723 C C . LYS A 1 94 ? 2.286 -11.796 3.628 1.00 93.06 94 LYS A C 1
ATOM 725 O O . LYS A 1 94 ? 2.581 -12.294 4.704 1.00 93.06 94 LYS A O 1
ATOM 730 N N . SER A 1 95 ? 1.913 -10.527 3.478 1.00 90.88 95 SER A N 1
ATOM 731 C CA . SER A 1 95 ? 1.942 -9.517 4.536 1.00 90.88 95 SER A CA 1
ATOM 732 C C . SER A 1 95 ? 0.656 -9.410 5.365 1.00 90.88 95 SER A C 1
ATOM 734 O O . SER A 1 95 ? 0.708 -8.854 6.460 1.00 90.88 95 SER A O 1
ATOM 736 N N . ILE A 1 96 ? -0.471 -9.903 4.833 1.00 86.56 96 ILE A N 1
ATOM 737 C CA . ILE A 1 96 ? -1.810 -9.887 5.460 1.00 86.56 96 ILE A CA 1
ATOM 738 C C . ILE A 1 96 ? -2.070 -11.169 6.288 1.00 86.56 96 ILE A C 1
ATOM 740 O O . ILE A 1 96 ? -3.066 -11.263 6.997 1.00 86.56 96 ILE A O 1
ATOM 744 N N . ARG A 1 97 ? -1.170 -12.159 6.214 1.00 65.00 97 ARG A N 1
ATOM 745 C CA . ARG A 1 97 ? -1.269 -13.420 6.966 1.00 65.00 97 ARG A CA 1
ATOM 746 C C . ARG A 1 97 ? -0.940 -13.277 8.444 1.00 65.00 97 ARG A C 1
ATOM 748 O O . ARG A 1 97 ? -0.024 -12.488 8.765 1.00 65.00 97 ARG A O 1
#

Foldseek 3Di:
DQVPDPPDDDPDDDDDLVVVLVCCVVVVDQEDEAADQDDPDDPPSVVVCCVVPQNHWYWYADNVNQWIWIDHHPDDIDIQGNDDPVSVVVVSVVSND

Radius of gyration: 12.71 Å; chains: 1; bounding box: 27×28×27 Å